Protein AF-A0A6I1W074-F1 (afdb_monomer)

Foldseek 3Di:
DVPPCVVVVVVVVVLVVCVVCLVPPVVCPVVLVVVLVVCLVVVPALVVLVVVLVVVLVVCCVVVDCVRSPPVNSVVSSVSSVVSSVVSNVSNVVVVVD

Radius of gyration: 14.46 Å; Cα contacts (8 Å, |Δi|>4): 32; chains: 1; bounding box: 28×32×38 Å

Solvent-accessible surface area (backbone atoms only — not comparable to full-atom values): 5715 Å² total; per-residue (Å²): 136,85,84,60,74,57,60,65,50,51,49,52,51,50,52,53,50,45,66,75,40,60,94,40,62,84,76,44,55,74,57,53,56,52,48,41,55,50,35,57,77,66,66,66,52,74,80,51,48,64,56,53,53,54,53,48,55,51,50,48,34,70,73,58,32,69,89,66,40,30,74,70,51,49,49,51,52,50,52,52,50,49,56,51,45,55,54,49,46,57,59,38,49,63,59,74,75,106

Sequence (98 aa):
NQASGDQPRALANGVLMYARHIDQLDQLGDLVARIINKHVALQILPEHYPIVGSCLLRAIEEVLGSDIATPQVLAAWGAAYNQLADILIGAEAAIYDE

pLDDT: mean 77.81, std 16.23, range [41.25, 96.44]

Structure (mmCIF, N/CA/C/O backbone):
data_AF-A0A6I1W074-F1
#
_entry.id   AF-A0A6I1W074-F1
#
loop_
_atom_site.group_PDB
_atom_site.id
_atom_site.type_symbol
_atom_site.label_atom_id
_atom_site.label_alt_id
_atom_site.label_comp_id
_atom_site.label_asym_id
_atom_site.label_entity_id
_atom_site.label_seq_id
_atom_site.pdbx_PDB_ins_code
_atom_site.Cartn_x
_atom_site.Cartn_y
_atom_site.Cartn_z
_atom_site.occupancy
_atom_site.B_iso_or_equiv
_atom_site.auth_seq_id
_atom_site.auth_comp_id
_atom_site.auth_asym_id
_atom_site.auth_atom_id
_atom_site.pdbx_PDB_model_num
ATOM 1 N N . ASN A 1 1 ? 7.106 24.689 3.337 1.00 46.28 1 ASN A N 1
ATOM 2 C CA . ASN A 1 1 ? 5.799 24.134 2.908 1.00 46.28 1 ASN A CA 1
ATOM 3 C C . ASN A 1 1 ? 5.587 22.658 3.272 1.00 46.28 1 ASN A C 1
ATOM 5 O O . ASN A 1 1 ? 4.796 22.005 2.616 1.00 46.28 1 ASN A O 1
ATOM 9 N N . GLN A 1 2 ? 6.206 22.147 4.348 1.00 41.25 2 GLN A N 1
ATOM 10 C CA . GLN A 1 2 ? 5.901 20.823 4.932 1.00 41.25 2 GLN A CA 1
ATOM 11 C C . GLN A 1 2 ? 5.093 20.911 6.246 1.00 41.25 2 GLN A C 1
ATOM 13 O O . GLN A 1 2 ? 4.824 19.906 6.886 1.00 41.25 2 GLN A O 1
ATOM 18 N N . ALA A 1 3 ? 4.713 22.127 6.657 1.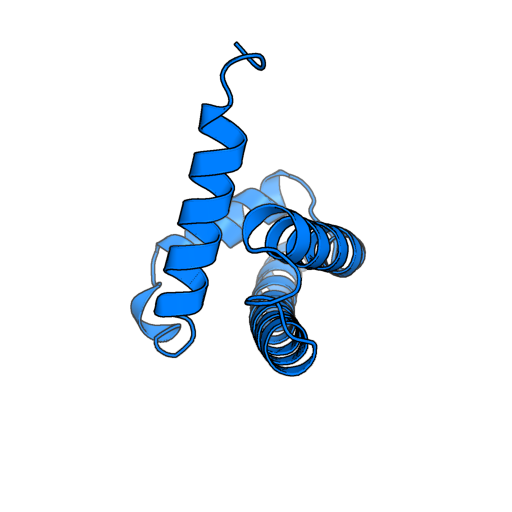00 45.34 3 ALA A N 1
ATOM 19 C CA . ALA A 1 3 ? 4.044 22.410 7.930 1.00 45.34 3 ALA A CA 1
ATOM 20 C C . ALA A 1 3 ? 2.508 22.477 7.833 1.00 45.34 3 ALA A C 1
ATOM 22 O O . ALA A 1 3 ? 1.839 22.612 8.851 1.00 45.34 3 ALA A O 1
ATOM 23 N N . SER A 1 4 ? 1.941 22.401 6.625 1.00 48.94 4 SER A N 1
ATOM 24 C CA . SER A 1 4 ? 0.491 22.323 6.443 1.00 48.94 4 SER A CA 1
ATOM 25 C C . SER A 1 4 ? 0.127 20.849 6.339 1.00 48.94 4 SER A C 1
ATOM 27 O O . SER A 1 4 ? 0.600 20.182 5.422 1.00 48.94 4 SER A O 1
ATOM 29 N N . GLY A 1 5 ? -0.677 20.316 7.258 1.00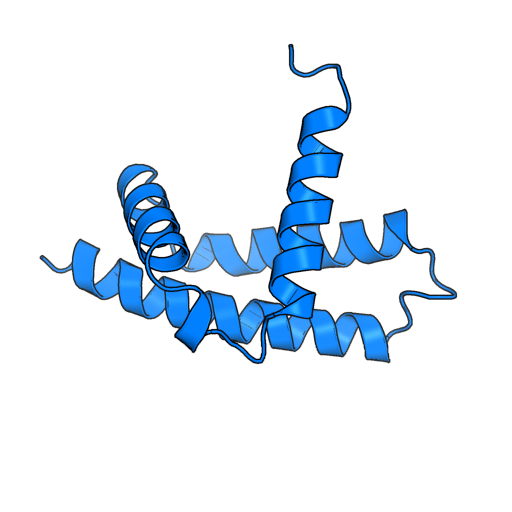 49.19 5 GLY A N 1
ATOM 30 C CA . GLY A 1 5 ? -1.127 18.913 7.298 1.00 49.19 5 GLY A CA 1
ATOM 31 C C . GLY A 1 5 ? -1.952 18.436 6.086 1.00 49.19 5 GLY A C 1
ATOM 32 O O . GLY A 1 5 ? -2.685 17.453 6.181 1.00 49.19 5 GLY A O 1
ATOM 33 N N . ASP A 1 6 ? -1.840 19.115 4.948 1.00 52.97 6 ASP A N 1
ATOM 34 C CA . ASP A 1 6 ? -2.498 18.816 3.682 1.00 52.97 6 ASP A CA 1
ATOM 35 C C . ASP A 1 6 ? -1.918 17.560 3.022 1.00 52.97 6 ASP A C 1
ATOM 37 O O . ASP A 1 6 ? -2.662 16.775 2.440 1.00 52.97 6 ASP A O 1
ATOM 41 N N . GLN A 1 7 ? -0.611 17.310 3.168 1.00 51.09 7 GLN A N 1
ATOM 42 C CA . GLN A 1 7 ? 0.041 16.099 2.653 1.00 51.09 7 GLN A CA 1
ATOM 43 C C . GLN A 1 7 ? -0.445 14.808 3.340 1.00 51.09 7 GLN A C 1
ATOM 45 O O . GLN A 1 7 ? -0.855 13.891 2.624 1.00 51.09 7 GLN A O 1
ATOM 50 N N . PRO A 1 8 ? -0.479 14.710 4.688 1.00 53.16 8 PRO A N 1
ATOM 51 C CA . PRO A 1 8 ? -1.020 13.525 5.354 1.00 53.16 8 PRO A CA 1
ATOM 52 C C . PRO A 1 8 ? -2.509 13.295 5.051 1.00 53.16 8 PRO A C 1
ATOM 54 O O . PRO A 1 8 ? -2.917 12.150 4.868 1.00 53.16 8 PRO A O 1
ATOM 57 N N . ARG A 1 9 ? -3.319 14.357 4.892 1.00 53.19 9 ARG A N 1
ATOM 58 C CA . ARG A 1 9 ? -4.723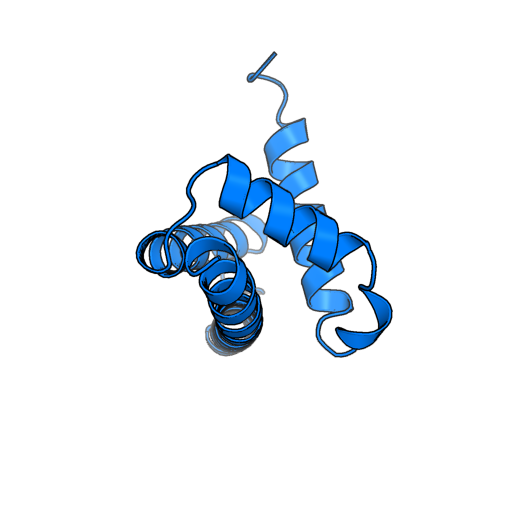 14.221 4.449 1.00 53.19 9 ARG A CA 1
ATOM 59 C C . ARG A 1 9 ? -4.861 13.755 3.006 1.00 53.19 9 ARG A C 1
ATOM 61 O O . ARG A 1 9 ? -5.731 12.936 2.729 1.00 53.19 9 ARG A O 1
ATOM 68 N N . ALA A 1 10 ? -4.037 14.260 2.091 1.00 54.44 10 ALA A N 1
ATOM 69 C CA . ALA A 1 10 ? -4.045 13.826 0.698 1.00 54.44 10 ALA A CA 1
ATOM 70 C C . ALA A 1 10 ? -3.647 12.347 0.572 1.00 54.44 10 ALA A C 1
ATOM 72 O O . ALA A 1 10 ? -4.282 11.611 -0.180 1.00 54.44 10 ALA A O 1
ATOM 73 N N . LEU A 1 11 ? -2.663 11.898 1.359 1.00 53.06 11 LEU A N 1
ATOM 74 C CA . LEU A 1 11 ? -2.259 10.494 1.416 1.00 53.06 11 LEU A CA 1
ATOM 75 C C . LEU A 1 11 ? -3.375 9.613 2.000 1.00 53.06 11 LEU A C 1
ATOM 77 O O . LEU A 1 11 ? -3.743 8.614 1.389 1.00 53.06 11 LEU A O 1
ATOM 81 N N . ALA A 1 12 ? -3.970 10.016 3.128 1.00 53.47 12 ALA A N 1
ATOM 82 C CA . ALA A 1 12 ? -5.078 9.290 3.749 1.00 53.47 12 ALA A CA 1
ATOM 83 C C . ALA A 1 12 ? -6.302 9.198 2.822 1.00 53.47 12 ALA A C 1
ATOM 85 O O . ALA A 1 12 ? -6.888 8.128 2.687 1.00 53.47 12 ALA A O 1
ATOM 86 N N . ASN A 1 13 ? -6.656 10.282 2.122 1.00 54.19 13 ASN A N 1
ATOM 87 C CA . ASN A 1 13 ? -7.721 10.268 1.115 1.00 54.19 13 ASN A CA 1
ATOM 88 C C . ASN A 1 13 ? -7.367 9.401 -0.098 1.00 54.19 13 ASN A C 1
ATOM 90 O O . ASN A 1 13 ? -8.243 8.710 -0.610 1.00 54.19 13 ASN A O 1
ATOM 94 N N . GLY A 1 14 ? -6.106 9.404 -0.540 1.00 58.47 14 GLY A N 1
ATOM 95 C CA . GLY A 1 14 ? -5.626 8.534 -1.614 1.00 58.47 14 GLY A CA 1
ATOM 96 C C . GLY A 1 14 ? -5.769 7.056 -1.256 1.00 58.47 14 GLY A C 1
ATOM 97 O O . GLY A 1 14 ? -6.314 6.285 -2.041 1.00 58.47 14 GLY A O 1
ATOM 98 N N . VAL A 1 15 ? -5.388 6.678 -0.035 1.00 56.81 15 VAL A N 1
ATOM 99 C CA . VAL A 1 15 ? -5.538 5.306 0.471 1.00 56.81 15 VAL A CA 1
ATOM 100 C C . VAL A 1 15 ? -7.008 4.938 0.703 1.00 56.81 15 VAL A C 1
ATOM 102 O O . VAL A 1 15 ? -7.426 3.833 0.369 1.00 56.81 15 VAL A O 1
ATOM 105 N N . LEU A 1 16 ? -7.826 5.869 1.202 1.00 57.59 16 LEU A N 1
ATOM 106 C CA . LEU A 1 16 ? -9.263 5.664 1.405 1.00 57.59 16 LEU A CA 1
ATOM 107 C C . LEU A 1 16 ? -10.036 5.536 0.084 1.00 57.59 16 LEU A C 1
ATOM 109 O O . LEU A 1 16 ? -11.047 4.837 0.030 1.00 57.59 16 LEU A O 1
ATOM 113 N N . MET A 1 17 ? -9.602 6.225 -0.974 1.00 57.81 17 MET A N 1
ATOM 114 C CA . MET A 1 17 ? -10.155 6.056 -2.320 1.00 57.81 17 MET A CA 1
ATOM 115 C C . MET A 1 17 ? -9.683 4.761 -2.961 1.00 57.81 17 MET A C 1
ATOM 117 O O . MET A 1 17 ? -10.505 4.045 -3.523 1.00 57.81 17 MET A O 1
ATOM 121 N N . TYR A 1 18 ? -8.406 4.418 -2.793 1.00 58.47 18 TYR A N 1
ATOM 122 C CA . TYR A 1 18 ? -7.868 3.144 -3.244 1.00 58.47 18 TYR A CA 1
ATOM 123 C C . TYR A 1 18 ? -8.613 1.959 -2.611 1.00 58.47 18 TYR A C 1
ATOM 125 O O . TYR A 1 18 ? -9.122 1.105 -3.323 1.00 58.47 18 TYR A O 1
ATOM 133 N N . ALA A 1 19 ? -8.798 1.943 -1.291 1.00 59.12 19 ALA A N 1
ATOM 134 C CA . ALA A 1 19 ? -9.512 0.856 -0.621 1.00 59.12 19 ALA A CA 1
ATOM 135 C C . ALA A 1 19 ? -11.013 0.818 -0.895 1.00 59.12 19 ALA A C 1
ATOM 137 O O . ALA A 1 19 ? -11.612 -0.250 -0.855 1.00 59.12 19 ALA A O 1
ATOM 138 N N . ARG A 1 20 ? -11.636 1.960 -1.209 1.00 56.62 20 ARG A N 1
ATOM 139 C CA . ARG A 1 20 ? -13.026 1.973 -1.683 1.00 56.62 20 ARG A CA 1
ATOM 140 C C . ARG A 1 20 ? -13.176 1.399 -3.089 1.00 56.62 20 ARG A C 1
ATOM 142 O O . ARG A 1 20 ? -14.306 1.144 -3.496 1.00 56.62 20 ARG A O 1
ATOM 149 N N . HIS A 1 21 ? -12.089 1.271 -3.846 1.00 62.00 21 HIS A N 1
ATOM 150 C CA . HIS A 1 21 ? -12.085 0.809 -5.237 1.00 62.00 21 HIS A CA 1
ATOM 151 C C . HIS A 1 21 ? -11.145 -0.390 -5.435 1.00 62.00 21 HIS A C 1
ATOM 153 O O . HIS A 1 21 ? -10.808 -0.723 -6.568 1.00 62.00 21 HIS A O 1
ATOM 159 N N . ILE A 1 22 ? -10.734 -1.055 -4.350 1.00 55.34 22 ILE A N 1
ATOM 160 C CA . ILE A 1 22 ? -9.799 -2.183 -4.408 1.00 55.34 22 ILE A CA 1
ATOM 161 C C . ILE A 1 22 ? -10.390 -3.395 -5.135 1.00 55.34 22 ILE A C 1
ATOM 163 O O . ILE A 1 22 ? -9.661 -4.190 -5.712 1.00 55.34 22 ILE A O 1
ATOM 167 N N . ASP A 1 23 ? -11.716 -3.474 -5.207 1.00 49.97 23 ASP A N 1
ATOM 168 C CA . ASP A 1 23 ? -12.437 -4.494 -5.968 1.00 49.97 23 ASP A CA 1
ATOM 169 C C . ASP A 1 23 ? -12.554 -4.137 -7.468 1.00 49.97 23 ASP A C 1
ATOM 171 O O . ASP A 1 23 ? -13.186 -4.858 -8.235 1.00 49.97 23 ASP A O 1
ATOM 175 N N . GLN A 1 24 ? -11.991 -2.995 -7.890 1.00 57.34 24 GLN A N 1
ATOM 176 C CA . GLN A 1 24 ? -12.056 -2.442 -9.249 1.00 57.34 24 GLN A CA 1
ATOM 177 C C . GLN A 1 24 ? -10.658 -2.082 -9.773 1.00 57.34 24 GLN A C 1
ATOM 179 O O . GLN A 1 24 ? -10.467 -1.043 -10.410 1.00 57.34 24 GLN A O 1
ATOM 184 N N . LEU A 1 25 ? -9.666 -2.936 -9.507 1.00 54.84 25 LEU A N 1
ATOM 185 C CA . LEU A 1 25 ? -8.286 -2.760 -9.983 1.00 54.84 25 LEU A CA 1
ATOM 186 C C . LEU A 1 25 ? -8.222 -2.533 -11.501 1.00 54.84 25 LEU A C 1
ATOM 188 O O . LEU A 1 25 ? -7.461 -1.692 -11.976 1.00 54.84 25 LEU A O 1
ATOM 192 N N . ASP A 1 26 ? -9.097 -3.203 -12.246 1.00 56.41 26 ASP A N 1
ATOM 193 C CA . ASP A 1 26 ? -9.261 -3.107 -13.698 1.00 56.41 26 ASP A CA 1
ATOM 194 C C . ASP A 1 26 ? -9.647 -1.689 -14.166 1.00 56.41 26 ASP A C 1
ATOM 196 O O . ASP A 1 26 ? -9.355 -1.303 -15.297 1.00 56.41 26 ASP A O 1
ATOM 200 N N . GLN A 1 27 ? -10.274 -0.887 -13.298 1.00 58.09 27 GLN A N 1
ATOM 201 C CA . GLN A 1 27 ? -10.651 0.502 -13.587 1.00 58.09 27 GLN A CA 1
ATOM 202 C C . GLN A 1 27 ? -9.548 1.510 -13.246 1.00 58.09 27 GLN A C 1
ATOM 204 O O . GLN A 1 27 ? -9.645 2.676 -13.631 1.00 58.09 27 GLN A O 1
ATOM 209 N N . LEU A 1 28 ? -8.488 1.095 -12.544 1.00 57.62 28 LEU A N 1
ATOM 210 C CA . LEU A 1 28 ? -7.409 2.004 -12.157 1.00 57.62 28 LEU A CA 1
ATOM 211 C C . LEU A 1 28 ? -6.445 2.324 -13.311 1.00 57.62 28 LEU A C 1
ATOM 213 O O . LEU A 1 28 ? -5.698 3.295 -13.190 1.00 57.62 28 LEU A O 1
ATOM 217 N N . GLY A 1 29 ? -6.494 1.578 -14.424 1.00 64.62 29 GLY A N 1
ATOM 218 C CA . GLY A 1 29 ? -5.875 1.903 -15.720 1.00 64.62 29 GLY A CA 1
ATOM 219 C C . GLY A 1 29 ? -4.566 2.706 -15.643 1.00 64.62 29 GLY A C 1
ATOM 220 O O . GLY A 1 29 ? -3.573 2.270 -15.056 1.00 64.62 29 GLY A O 1
ATOM 221 N N . ASP A 1 30 ? -4.585 3.924 -16.196 1.00 72.12 30 ASP A N 1
ATOM 222 C CA . ASP A 1 30 ? -3.438 4.844 -16.278 1.00 72.12 30 ASP A CA 1
ATOM 223 C C . ASP A 1 30 ? -2.868 5.286 -14.920 1.00 72.12 30 ASP A C 1
ATOM 225 O O . ASP A 1 30 ? -1.753 5.811 -14.847 1.00 72.12 30 ASP A O 1
ATOM 229 N N . LEU A 1 31 ? -3.626 5.175 -13.824 1.00 70.25 31 LEU A N 1
ATOM 230 C CA . LEU A 1 31 ? -3.117 5.526 -12.498 1.00 70.25 31 LEU A CA 1
ATOM 231 C C . LEU A 1 31 ? -2.069 4.511 -12.037 1.00 70.25 31 LEU A C 1
A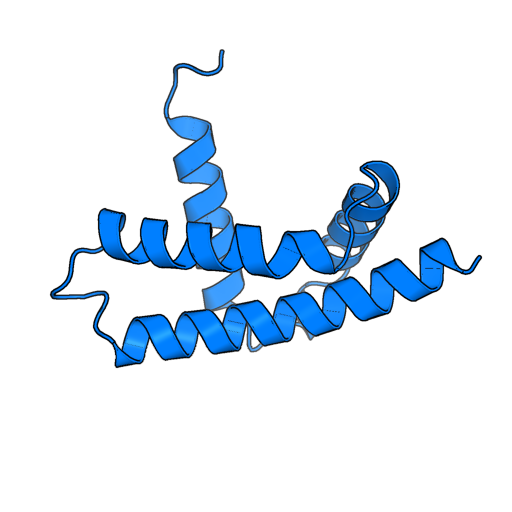TOM 233 O O . LEU A 1 31 ? -1.012 4.921 -11.564 1.00 70.25 31 LEU A O 1
ATOM 237 N N . VAL A 1 32 ? -2.329 3.216 -12.231 1.00 76.12 32 VAL A N 1
ATOM 238 C CA . VAL A 1 32 ? -1.395 2.14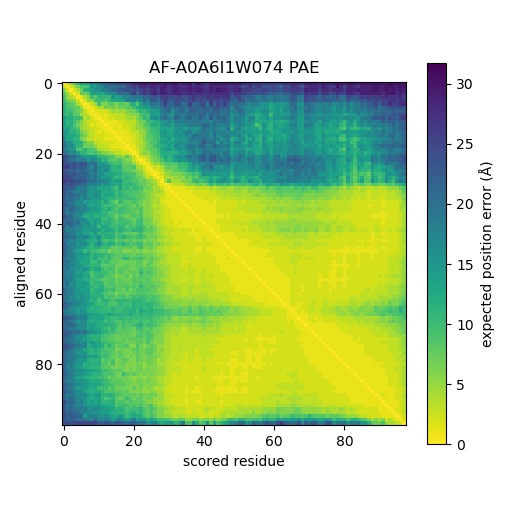3 -11.857 1.00 76.12 32 VAL A CA 1
ATOM 239 C C . VAL A 1 32 ? -0.110 2.261 -12.669 1.00 76.12 32 VAL A C 1
ATOM 241 O O . VAL A 1 32 ? 0.974 2.282 -12.093 1.00 76.12 32 VAL A O 1
ATOM 244 N N . ALA A 1 33 ? -0.221 2.479 -13.982 1.00 80.31 33 ALA A N 1
ATOM 245 C CA . ALA A 1 33 ? 0.942 2.702 -14.839 1.00 80.31 33 ALA A CA 1
ATOM 246 C C . ALA A 1 33 ? 1.782 3.911 -14.383 1.00 80.31 33 ALA A C 1
ATOM 248 O O . ALA A 1 33 ? 3.012 3.845 -14.354 1.00 80.31 33 ALA A O 1
ATOM 249 N N . ARG A 1 34 ? 1.139 5.017 -13.979 1.00 84.69 34 ARG A N 1
ATOM 250 C CA . ARG A 1 34 ? 1.840 6.196 -13.438 1.00 84.69 34 ARG A CA 1
ATOM 251 C C . ARG A 1 34 ? 2.533 5.916 -12.105 1.00 84.69 34 ARG A C 1
ATOM 253 O O . ARG A 1 34 ? 3.634 6.422 -11.901 1.00 84.69 34 ARG A O 1
ATOM 260 N N . ILE A 1 35 ? 1.909 5.139 -11.219 1.00 84.31 35 ILE A N 1
ATOM 261 C CA . ILE A 1 35 ? 2.498 4.734 -9.934 1.00 84.31 35 ILE A CA 1
ATOM 262 C C . ILE A 1 35 ? 3.746 3.888 -10.180 1.00 84.31 35 ILE A C 1
ATOM 264 O O . ILE A 1 35 ? 4.813 4.261 -9.703 1.00 84.31 35 ILE A O 1
ATOM 268 N N . ILE A 1 36 ? 3.634 2.843 -11.004 1.00 87.38 36 ILE A N 1
ATOM 269 C CA . ILE A 1 36 ? 4.742 1.944 -11.355 1.00 87.38 36 ILE A CA 1
ATOM 270 C C . ILE A 1 36 ? 5.927 2.738 -11.921 1.00 87.38 36 ILE A C 1
ATOM 272 O O . ILE A 1 36 ? 7.033 2.670 -11.392 1.00 87.38 36 ILE A O 1
ATOM 276 N N . ASN A 1 37 ? 5.697 3.577 -12.940 1.00 87.69 37 ASN A N 1
ATOM 277 C CA . ASN A 1 37 ? 6.757 4.404 -13.531 1.00 87.69 37 ASN A CA 1
ATOM 278 C C . ASN A 1 37 ? 7.414 5.327 -12.495 1.00 87.69 37 ASN A C 1
ATOM 280 O O . ASN A 1 37 ? 8.625 5.550 -12.520 1.00 87.69 37 ASN A O 1
ATOM 284 N N . LYS A 1 38 ? 6.622 5.880 -11.569 1.00 89.88 38 LYS A N 1
ATOM 285 C CA . LYS A 1 38 ? 7.146 6.740 -10.508 1.00 89.88 38 LYS A CA 1
ATOM 286 C C . LYS A 1 38 ? 7.961 5.952 -9.484 1.00 89.88 38 LYS A C 1
ATOM 288 O O . LYS A 1 38 ? 8.983 6.467 -9.039 1.00 89.88 38 LYS A O 1
ATOM 293 N N . HIS A 1 39 ? 7.526 4.752 -9.114 1.00 94.69 39 HIS A N 1
ATOM 294 C CA . HIS A 1 39 ? 8.232 3.863 -8.195 1.00 94.69 39 HIS A CA 1
ATOM 295 C C . HIS A 1 39 ? 9.568 3.404 -8.774 1.00 94.69 39 HIS A C 1
ATOM 297 O O . HIS A 1 39 ? 10.588 3.558 -8.106 1.00 94.69 39 HIS A O 1
ATOM 303 N N . VAL A 1 40 ? 9.580 2.975 -10.039 1.00 91.44 40 VAL A N 1
ATOM 304 C CA . VAL A 1 40 ? 10.805 2.640 -10.781 1.00 91.44 40 VAL A CA 1
ATOM 305 C C . VAL A 1 40 ? 11.762 3.833 -10.817 1.00 91.44 40 VAL A C 1
ATOM 307 O O . VAL A 1 40 ? 12.927 3.715 -10.440 1.00 91.44 40 VAL A O 1
ATOM 310 N N . ALA A 1 41 ? 11.268 5.024 -11.175 1.0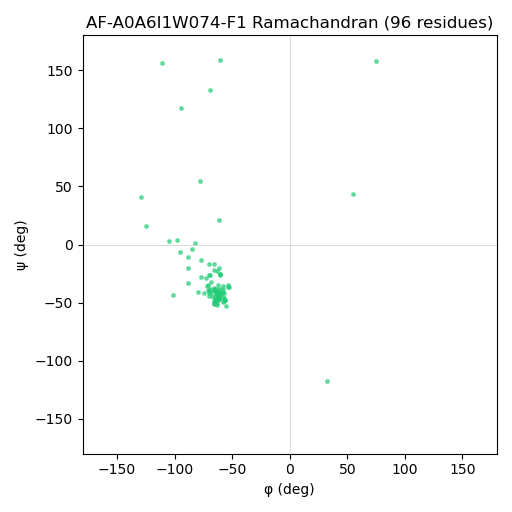0 92.38 41 ALA A N 1
ATOM 311 C CA . ALA A 1 41 ? 12.083 6.241 -11.213 1.00 92.38 41 ALA A CA 1
ATOM 312 C C . ALA A 1 41 ? 12.633 6.670 -9.838 1.00 92.38 41 ALA A C 1
ATOM 314 O O . ALA A 1 41 ? 13.613 7.411 -9.771 1.00 92.38 41 ALA A O 1
ATOM 315 N N . LEU A 1 42 ? 11.990 6.247 -8.746 1.00 94.50 42 LEU A N 1
ATOM 316 C CA . LEU A 1 42 ? 12.428 6.486 -7.369 1.00 94.50 42 LEU A CA 1
ATOM 317 C C . LEU A 1 42 ? 13.193 5.297 -6.767 1.00 94.50 42 LEU A C 1
ATOM 319 O O . LEU A 1 42 ? 13.557 5.369 -5.595 1.00 94.50 42 LEU A O 1
ATOM 323 N N . GLN A 1 43 ? 13.443 4.238 -7.543 1.00 93.38 43 GLN A N 1
ATOM 324 C CA . GLN A 1 43 ? 14.128 3.019 -7.106 1.00 93.38 43 GLN A CA 1
ATOM 325 C C . GLN A 1 43 ? 13.464 2.368 -5.883 1.00 93.38 43 GLN A C 1
ATOM 327 O O . GLN A 1 43 ? 14.123 1.964 -4.924 1.00 93.38 43 GLN A O 1
ATOM 332 N N . ILE A 1 44 ? 12.131 2.299 -5.889 1.00 92.81 44 ILE A N 1
ATOM 333 C CA . ILE A 1 44 ? 11.387 1.580 -4.854 1.00 92.81 44 ILE A CA 1
ATOM 334 C C . ILE A 1 44 ? 11.635 0.076 -5.007 1.00 92.81 44 ILE A C 1
ATOM 336 O O . ILE A 1 44 ? 11.551 -0.464 -6.109 1.00 92.81 44 ILE A O 1
ATOM 340 N N . LEU A 1 45 ? 11.941 -0.583 -3.888 1.00 94.31 45 LEU A N 1
ATOM 341 C CA . LEU A 1 45 ? 12.249 -2.004 -3.806 1.00 94.31 45 LEU A CA 1
ATOM 342 C C . LEU A 1 45 ? 11.134 -2.767 -3.076 1.00 94.31 45 LEU A C 1
ATOM 344 O O . LEU A 1 45 ? 10.453 -2.179 -2.226 1.00 94.31 45 LEU A O 1
ATOM 348 N N . PRO A 1 46 ? 10.994 -4.086 -3.314 1.00 95.31 46 PRO A N 1
ATOM 349 C CA . PRO A 1 46 ? 10.005 -4.924 -2.629 1.00 95.31 46 PRO A CA 1
ATOM 350 C C . PRO A 1 46 ? 10.077 -4.832 -1.097 1.00 95.31 46 PRO A C 1
ATOM 352 O O . PRO A 1 46 ? 9.056 -4.790 -0.417 1.00 95.31 46 PRO A O 1
ATOM 355 N N . GLU A 1 47 ? 11.282 -4.713 -0.539 1.00 96.44 47 GLU A N 1
ATOM 356 C CA . GLU A 1 47 ? 11.529 -4.575 0.903 1.00 96.44 47 GLU A CA 1
ATOM 357 C C . GLU A 1 47 ? 10.995 -3.274 1.527 1.00 96.44 47 GLU A C 1
ATOM 359 O O . GLU A 1 47 ? 10.817 -3.202 2.745 1.00 96.44 47 GLU A O 1
ATOM 364 N N . HIS A 1 48 ? 10.672 -2.258 0.721 1.00 95.62 48 HIS A N 1
ATOM 365 C CA . HIS A 1 48 ? 10.053 -1.027 1.216 1.00 95.62 48 HIS A CA 1
ATOM 366 C C . HIS A 1 48 ? 8.555 -1.197 1.508 1.00 95.62 48 HIS A C 1
ATOM 368 O O . HIS A 1 48 ? 8.021 -0.513 2.387 1.00 95.62 48 HIS A O 1
ATOM 374 N N . TYR A 1 49 ? 7.867 -2.109 0.815 1.00 95.69 49 TYR A N 1
ATOM 375 C CA . TYR A 1 49 ? 6.418 -2.285 0.943 1.00 95.69 49 TYR A CA 1
ATOM 376 C C . TYR A 1 49 ? 5.986 -2.695 2.363 1.00 95.69 49 TYR A C 1
ATOM 378 O O . TYR A 1 49 ? 5.107 -2.036 2.921 1.00 95.69 49 TYR A O 1
ATOM 386 N N . PRO A 1 50 ? 6.620 -3.675 3.041 1.00 95.38 50 PRO A N 1
ATOM 387 C CA . PRO A 1 50 ? 6.257 -4.010 4.421 1.00 95.38 50 PRO A CA 1
ATOM 388 C C . PRO A 1 50 ? 6.372 -2.825 5.392 1.00 95.38 50 PRO A C 1
ATOM 390 O O . PRO A 1 50 ? 5.548 -2.671 6.297 1.00 95.38 50 PRO A O 1
ATOM 393 N N . ILE A 1 51 ? 7.364 -1.951 5.186 1.00 95.38 51 ILE A N 1
ATOM 394 C CA . ILE A 1 51 ? 7.579 -0.761 6.019 1.00 95.38 51 ILE A CA 1
ATOM 395 C C . ILE A 1 51 ? 6.401 0.200 5.842 1.00 95.38 51 ILE A C 1
ATOM 397 O O . ILE A 1 51 ? 5.779 0.606 6.827 1.00 95.38 51 ILE A O 1
ATOM 401 N N . VAL A 1 52 ? 6.054 0.514 4.592 1.00 92.06 52 VAL A N 1
ATOM 402 C CA . VAL A 1 52 ? 4.936 1.406 4.258 1.00 92.06 52 VAL A CA 1
ATOM 403 C C . VAL A 1 52 ? 3.605 0.829 4.741 1.00 92.06 52 VAL A C 1
ATOM 405 O O . VAL A 1 52 ? 2.831 1.556 5.361 1.00 92.06 52 VAL A O 1
ATOM 408 N N . GLY A 1 53 ? 3.364 -0.469 4.539 1.00 91.06 53 GLY A N 1
ATOM 409 C CA . GLY A 1 53 ? 2.163 -1.157 5.016 1.00 91.06 53 GLY A CA 1
ATOM 410 C C . GLY A 1 53 ? 1.996 -1.059 6.532 1.00 91.06 53 GLY A C 1
ATOM 411 O O . GLY A 1 53 ? 0.921 -0.708 7.019 1.00 91.06 53 GLY A O 1
ATOM 412 N N . SER A 1 54 ? 3.074 -1.273 7.294 1.00 93.56 54 SER A N 1
ATOM 413 C CA . SER A 1 54 ? 3.036 -1.159 8.758 1.00 93.56 54 SER A CA 1
ATOM 414 C C . SER A 1 54 ? 2.725 0.267 9.229 1.00 93.56 54 SER A C 1
ATOM 416 O O . SER A 1 54 ? 1.908 0.465 10.131 1.00 93.56 54 SER A O 1
ATOM 418 N N . CYS A 1 55 ? 3.327 1.273 8.588 1.00 93.00 55 CYS A N 1
ATOM 419 C CA . CYS A 1 55 ? 3.073 2.679 8.881 1.00 93.00 55 CYS A CA 1
ATOM 420 C C . CYS A 1 55 ? 1.634 3.067 8.535 1.00 93.00 55 CYS A C 1
ATOM 422 O O . CYS A 1 55 ? 0.997 3.790 9.298 1.00 93.00 55 CYS A O 1
ATOM 424 N N . LEU A 1 56 ? 1.108 2.558 7.420 1.00 87.31 56 LEU A N 1
ATOM 425 C CA . LEU A 1 56 ? -0.260 2.809 6.996 1.00 87.31 56 LEU A CA 1
ATOM 426 C C . LEU A 1 56 ? -1.275 2.255 8.001 1.00 87.31 56 LEU A C 1
ATOM 428 O O . LEU A 1 56 ? -2.163 2.990 8.424 1.00 87.31 56 LEU A O 1
ATOM 432 N N . LEU A 1 57 ? -1.141 0.988 8.402 1.00 89.50 57 LEU A N 1
ATOM 433 C CA . LEU A 1 57 ? -2.077 0.368 9.347 1.00 89.50 57 LEU A CA 1
ATOM 434 C C . LEU A 1 57 ? -2.072 1.084 10.701 1.00 89.50 57 LEU A C 1
ATOM 436 O O . LEU A 1 57 ? -3.136 1.349 11.256 1.00 89.50 57 LEU A O 1
ATOM 440 N N . ARG A 1 58 ? -0.889 1.482 11.186 1.00 91.12 58 ARG A N 1
ATOM 441 C CA . ARG A 1 58 ? -0.761 2.296 12.403 1.00 91.12 58 ARG A CA 1
ATOM 442 C C . ARG A 1 58 ? -1.435 3.660 12.260 1.00 91.12 58 ARG A C 1
ATOM 444 O O . ARG A 1 58 ? -2.121 4.093 13.176 1.00 91.12 58 ARG A O 1
ATOM 451 N N . ALA A 1 59 ? -1.269 4.325 11.117 1.00 86.00 59 ALA A N 1
ATOM 452 C CA . ALA A 1 59 ? -1.910 5.612 10.864 1.00 86.00 59 ALA A CA 1
ATOM 453 C C . ALA A 1 59 ? -3.442 5.488 10.781 1.00 86.00 59 ALA A C 1
ATOM 455 O O . ALA A 1 59 ? -4.157 6.363 11.262 1.00 86.00 59 ALA A O 1
ATOM 456 N N . ILE A 1 60 ? -3.956 4.398 10.199 1.00 82.19 60 ILE A N 1
ATOM 457 C CA . ILE A 1 60 ? -5.394 4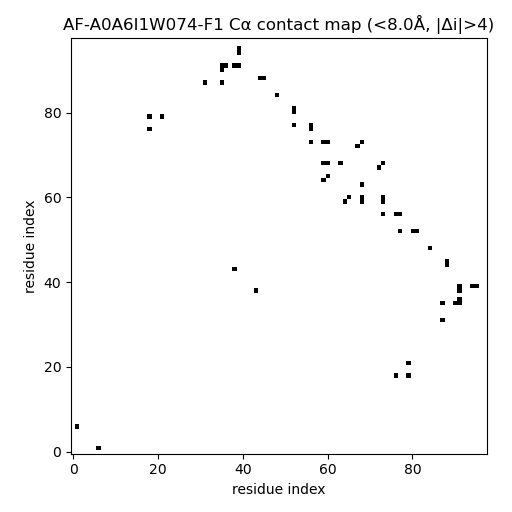.097 10.173 1.00 82.19 60 ILE A CA 1
ATOM 458 C C . ILE A 1 60 ? -5.929 3.935 11.600 1.00 82.19 60 ILE A C 1
ATOM 460 O O . ILE A 1 60 ? -6.955 4.530 11.928 1.00 82.19 60 ILE A O 1
ATOM 464 N N . GLU A 1 61 ? -5.232 3.175 12.448 1.00 87.56 61 GLU A N 1
ATOM 465 C CA . GLU A 1 61 ? -5.602 2.995 13.855 1.00 87.56 61 GLU A CA 1
ATOM 466 C C . GLU A 1 61 ? -5.594 4.322 14.629 1.00 87.56 61 GLU A C 1
ATOM 468 O O . GLU A 1 61 ? -6.560 4.634 15.323 1.00 87.56 61 GLU A O 1
ATOM 473 N N . GLU A 1 62 ? -4.553 5.139 14.456 1.00 84.25 62 GLU A N 1
ATOM 474 C CA . GLU A 1 62 ? -4.420 6.438 15.125 1.00 84.25 62 GLU A CA 1
ATOM 475 C C . GLU A 1 62 ? -5.524 7.428 14.718 1.00 84.25 62 GLU A C 1
ATOM 477 O O . GLU A 1 62 ? -6.053 8.153 15.560 1.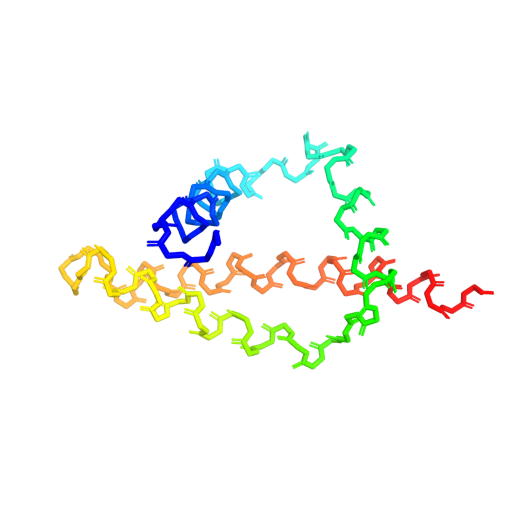00 84.25 62 GLU A O 1
ATOM 482 N N . VAL A 1 63 ? -5.901 7.452 13.435 1.00 82.12 63 VAL A N 1
ATOM 483 C CA . VAL A 1 63 ? -6.899 8.396 12.908 1.00 82.12 63 VAL A CA 1
ATOM 484 C C . VAL A 1 63 ? -8.332 7.961 13.210 1.00 82.12 63 VAL A C 1
ATOM 486 O O . VAL A 1 63 ? -9.173 8.808 13.511 1.00 82.12 63 VAL A O 1
ATOM 489 N N . LEU A 1 64 ? -8.637 6.667 13.088 1.00 80.38 64 LEU A N 1
ATOM 490 C CA . LEU A 1 64 ? -10.000 6.155 13.269 1.00 80.38 64 LEU A CA 1
ATOM 491 C C . LEU A 1 64 ? -10.318 5.803 14.728 1.00 80.38 64 LEU A C 1
ATOM 493 O O . LEU A 1 64 ? -11.494 5.737 15.087 1.00 80.38 64 LEU A O 1
ATOM 497 N N . GLY A 1 65 ? -9.295 5.595 15.559 1.00 82.62 65 GLY A N 1
ATOM 498 C CA . GLY A 1 65 ? -9.434 5.131 16.935 1.00 82.62 65 GLY A CA 1
ATOM 499 C C . GLY A 1 65 ? -9.768 3.638 17.032 1.00 82.62 65 GLY A C 1
ATOM 500 O O . GLY A 1 65 ? -10.317 3.032 16.107 1.00 82.62 65 GLY A O 1
ATOM 501 N N . SER A 1 66 ? -9.463 3.038 18.185 1.00 86.81 66 SER A N 1
ATOM 502 C CA . SER A 1 66 ? -9.575 1.589 18.437 1.00 86.81 66 SER A CA 1
ATOM 503 C C . SER A 1 66 ? -10.989 1.019 18.287 1.00 86.81 66 SER A C 1
ATOM 505 O O . SER A 1 66 ? -11.149 -0.163 17.990 1.00 86.81 66 SER A O 1
ATOM 507 N N . ASP A 1 67 ? -12.016 1.849 18.474 1.00 84.12 67 ASP A N 1
ATOM 508 C CA . ASP A 1 67 ? -13.418 1.425 18.385 1.00 84.12 67 ASP A CA 1
ATOM 509 C C . ASP A 1 67 ? -13.852 1.153 16.935 1.00 84.12 67 ASP A C 1
ATOM 511 O O . ASP A 1 67 ? -14.722 0.318 16.688 1.00 84.12 67 ASP A O 1
ATOM 515 N N . ILE A 1 68 ? -13.232 1.840 15.968 1.00 81.75 68 ILE A N 1
ATOM 516 C CA . ILE A 1 68 ? -13.514 1.697 14.532 1.00 81.75 68 ILE A CA 1
ATOM 517 C C . ILE A 1 68 ? -12.443 0.841 13.854 1.00 81.75 68 ILE A C 1
ATOM 519 O O . ILE A 1 68 ? -12.766 -0.058 13.074 1.00 81.75 68 ILE A O 1
ATOM 523 N N . ALA A 1 69 ? -11.168 1.068 14.177 1.00 84.88 69 ALA A N 1
ATOM 524 C CA . ALA A 1 69 ? -10.035 0.275 13.712 1.00 84.88 69 ALA A CA 1
ATOM 525 C C . ALA A 1 69 ? -9.910 -1.043 14.495 1.00 84.88 69 ALA A C 1
ATOM 527 O O . ALA A 1 69 ? -8.872 -1.361 15.070 1.00 84.88 69 ALA A O 1
ATOM 528 N N . THR A 1 70 ? -10.990 -1.823 14.522 1.00 92.56 70 THR A N 1
ATOM 529 C CA . THR A 1 70 ? -10.995 -3.134 15.178 1.00 92.56 70 THR A CA 1
ATOM 530 C C . THR A 1 70 ? -9.954 -4.069 14.542 1.00 92.56 70 THR A C 1
ATOM 532 O O . THR A 1 70 ? -9.607 -3.896 13.367 1.00 92.56 70 THR A O 1
ATOM 535 N N . PRO A 1 71 ? -9.499 -5.125 15.246 1.00 93.62 71 PRO A N 1
ATOM 536 C CA . PRO A 1 71 ? -8.536 -6.079 14.689 1.00 93.62 71 PRO A CA 1
ATOM 537 C C . PRO A 1 71 ? -8.972 -6.674 13.344 1.00 93.62 71 PRO A C 1
ATOM 539 O O . PRO A 1 71 ? -8.150 -6.908 12.464 1.00 93.62 71 PRO A O 1
ATOM 542 N N . GLN A 1 72 ? -10.278 -6.881 13.164 1.00 89.62 72 GLN A N 1
ATOM 543 C CA . GLN A 1 72 ? -10.849 -7.423 11.934 1.00 89.62 72 GLN A CA 1
ATOM 544 C C . GLN A 1 72 ? -10.787 -6.416 10.778 1.00 89.62 72 GLN A C 1
ATOM 546 O O . GLN A 1 72 ? -10.470 -6.791 9.651 1.00 89.62 72 GLN A O 1
ATOM 551 N N . VAL A 1 73 ? -11.028 -5.134 11.068 1.00 84.25 73 VAL A N 1
ATOM 552 C CA . VAL A 1 73 ? -10.894 -4.041 10.097 1.00 84.25 73 VAL A CA 1
ATOM 553 C C . VAL A 1 73 ? -9.432 -3.888 9.686 1.00 84.25 73 VAL A C 1
ATOM 555 O O . VAL A 1 73 ? -9.135 -3.920 8.495 1.00 84.25 73 VAL A O 1
ATOM 558 N N . LEU A 1 74 ? -8.504 -3.800 10.642 1.00 87.31 74 LEU A N 1
ATOM 559 C CA . LEU A 1 74 ? -7.071 -3.680 10.350 1.00 87.31 74 LEU A CA 1
ATOM 560 C C . LEU A 1 74 ? -6.532 -4.883 9.562 1.00 87.31 74 LEU A C 1
ATOM 562 O O . LEU A 1 74 ? -5.739 -4.699 8.641 1.00 87.31 74 LEU A O 1
ATOM 566 N N . ALA A 1 75 ? -6.998 -6.100 9.861 1.00 89.38 75 ALA A N 1
ATOM 567 C CA . ALA A 1 75 ? -6.641 -7.291 9.093 1.00 89.38 75 ALA A CA 1
ATOM 568 C C . ALA A 1 75 ? -7.130 -7.217 7.635 1.00 89.38 75 ALA A C 1
ATOM 570 O O . ALA A 1 75 ? -6.371 -7.548 6.724 1.00 89.38 75 ALA A O 1
ATOM 571 N N . ALA A 1 76 ? -8.359 -6.744 7.400 1.00 85.94 76 ALA A N 1
ATOM 572 C CA . ALA A 1 76 ? -8.890 -6.558 6.049 1.00 85.94 76 ALA A CA 1
ATOM 573 C C . ALA A 1 76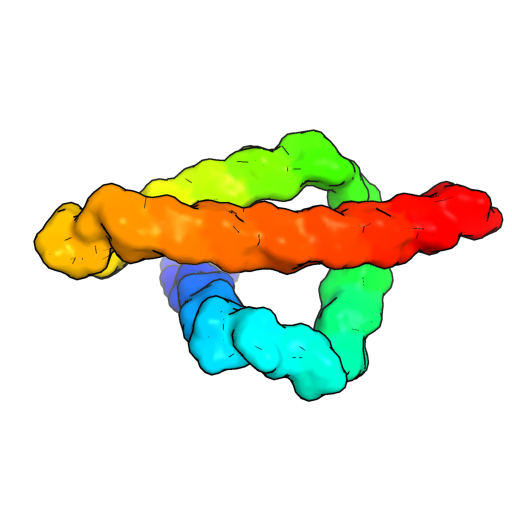 ? -8.083 -5.512 5.262 1.00 85.94 76 ALA A C 1
ATOM 575 O O . ALA A 1 76 ? -7.714 -5.752 4.115 1.00 85.94 76 ALA A O 1
ATOM 576 N N . TRP A 1 77 ? -7.731 -4.394 5.903 1.00 85.25 77 TRP A N 1
ATOM 577 C CA . TRP A 1 77 ? -6.852 -3.377 5.319 1.00 85.25 77 TRP A CA 1
ATOM 578 C C . TRP A 1 77 ? -5.444 -3.902 5.025 1.00 85.25 77 TRP A C 1
ATOM 580 O O . TRP A 1 77 ? -4.870 -3.565 3.991 1.00 85.25 77 TRP A O 1
ATOM 590 N N . GLY A 1 78 ? -4.892 -4.746 5.899 1.00 89.56 78 GLY A N 1
ATOM 591 C CA . GLY A 1 78 ? -3.596 -5.386 5.681 1.00 89.56 78 GLY A CA 1
ATOM 592 C C . GLY A 1 78 ? -3.612 -6.333 4.481 1.00 89.56 78 GLY A C 1
ATOM 593 O O . GLY A 1 78 ? -2.715 -6.277 3.644 1.00 89.56 78 GLY A O 1
ATOM 594 N N . ALA A 1 79 ? -4.656 -7.156 4.351 1.00 87.69 79 ALA A N 1
ATOM 595 C CA . ALA A 1 79 ? -4.828 -8.045 3.202 1.00 87.69 79 ALA A CA 1
ATOM 596 C C . ALA A 1 79 ? -4.974 -7.258 1.887 1.00 87.69 79 ALA A C 1
ATOM 598 O O . ALA A 1 79 ? -4.296 -7.561 0.907 1.00 87.69 79 ALA A O 1
ATOM 599 N N . ALA A 1 80 ? -5.794 -6.206 1.904 1.00 82.88 80 ALA A N 1
ATOM 600 C CA . ALA A 1 80 ? -5.970 -5.265 0.804 1.00 82.88 80 ALA A CA 1
ATOM 601 C C . ALA A 1 80 ? -4.644 -4.616 0.363 1.00 82.88 80 ALA A C 1
ATOM 603 O O . ALA A 1 80 ? -4.309 -4.582 -0.822 1.00 82.88 80 ALA A O 1
ATOM 604 N N . TYR A 1 81 ? -3.860 -4.120 1.323 1.00 86.94 81 TYR A N 1
ATOM 605 C CA . TYR A 1 81 ? -2.552 -3.534 1.045 1.00 86.94 81 TYR A CA 1
ATOM 606 C C . TYR A 1 81 ? -1.591 -4.549 0.419 1.00 86.94 81 TYR A C 1
ATOM 608 O O . TYR A 1 81 ? -0.959 -4.241 -0.588 1.00 86.94 81 TYR A O 1
ATOM 616 N N . ASN A 1 82 ? -1.504 -5.758 0.980 1.00 90.06 82 ASN A N 1
ATOM 617 C CA . ASN A 1 82 ? -0.605 -6.794 0.472 1.00 90.06 82 ASN A CA 1
ATOM 618 C C . ASN A 1 82 ? -0.960 -7.205 -0.959 1.00 90.06 82 ASN A C 1
ATOM 620 O O . ASN A 1 82 ? -0.071 -7.317 -1.794 1.00 90.06 82 ASN A O 1
ATOM 624 N N . GLN A 1 83 ? -2.252 -7.337 -1.273 1.00 86.44 83 GLN A N 1
ATOM 625 C CA . GLN A 1 83 ? -2.690 -7.641 -2.634 1.00 86.44 83 GLN A CA 1
ATOM 626 C C . GLN A 1 83 ? -2.241 -6.565 -3.636 1.00 86.44 83 GLN A C 1
ATOM 628 O O . GLN A 1 83 ? -1.773 -6.896 -4.723 1.00 86.44 83 GLN A O 1
ATOM 633 N N . LEU A 1 84 ? -2.348 -5.280 -3.273 1.00 83.56 84 LEU A N 1
ATOM 634 C CA . LEU A 1 84 ? -1.819 -4.197 -4.107 1.00 83.56 84 LEU A CA 1
ATOM 635 C C . LEU A 1 84 ? -0.298 -4.281 -4.238 1.00 83.56 84 LEU A C 1
ATOM 637 O O . LEU A 1 84 ? 0.234 -4.112 -5.333 1.00 83.56 84 LEU A O 1
ATOM 641 N N . ALA A 1 85 ? 0.389 -4.484 -3.114 1.00 90.00 85 ALA A N 1
ATOM 642 C CA . ALA A 1 85 ? 1.840 -4.536 -3.061 1.00 90.00 85 ALA A CA 1
ATOM 643 C C . ALA A 1 85 ? 2.375 -5.619 -4.001 1.00 90.00 85 ALA A C 1
ATOM 645 O O . ALA A 1 85 ? 3.244 -5.325 -4.811 1.00 90.00 85 ALA A O 1
ATOM 646 N N . ASP A 1 86 ? 1.794 -6.819 -3.977 1.00 90.75 86 ASP A N 1
ATOM 647 C CA . ASP A 1 86 ? 2.195 -7.927 -4.848 1.00 90.75 86 ASP A CA 1
ATOM 648 C C . ASP A 1 86 ? 2.026 -7.585 -6.340 1.00 90.75 86 ASP A C 1
ATOM 650 O O . ASP A 1 86 ? 2.904 -7.884 -7.153 1.00 90.75 86 ASP A O 1
ATOM 654 N N . ILE A 1 87 ? 0.930 -6.907 -6.704 1.00 87.38 87 ILE A N 1
ATOM 655 C CA . ILE A 1 87 ? 0.678 -6.459 -8.084 1.00 87.38 87 ILE A CA 1
ATOM 656 C C . ILE A 1 87 ? 1.726 -5.434 -8.528 1.00 87.38 87 ILE A C 1
ATOM 658 O O . ILE A 1 87 ? 2.287 -5.560 -9.618 1.00 87.38 87 ILE A O 1
ATOM 662 N N . LEU A 1 88 ? 1.988 -4.420 -7.699 1.00 88.62 88 LEU A N 1
ATOM 663 C CA . LEU A 1 88 ? 2.942 -3.361 -8.024 1.00 88.62 88 LEU A CA 1
ATOM 664 C C . LEU A 1 88 ? 4.374 -3.895 -8.080 1.00 88.62 88 LEU A C 1
ATOM 666 O O . LEU A 1 88 ? 5.071 -3.624 -9.052 1.00 88.62 88 LEU A O 1
ATOM 670 N N . ILE A 1 89 ? 4.779 -4.718 -7.110 1.00 93.00 89 ILE A N 1
ATOM 671 C CA . ILE A 1 89 ? 6.096 -5.366 -7.074 1.00 93.00 89 ILE A CA 1
ATOM 672 C C . ILE A 1 89 ? 6.331 -6.181 -8.347 1.00 93.00 89 ILE A C 1
ATOM 674 O O . ILE A 1 89 ? 7.385 -6.053 -8.967 1.00 93.00 89 ILE A O 1
ATOM 678 N N . GLY A 1 90 ? 5.355 -6.997 -8.759 1.00 90.81 90 GLY A N 1
ATOM 679 C CA . GLY A 1 90 ? 5.473 -7.801 -9.975 1.00 90.81 90 GLY A CA 1
ATOM 680 C C . GLY A 1 90 ? 5.608 -6.947 -11.237 1.00 90.81 90 GLY A C 1
ATOM 681 O O . GLY A 1 90 ? 6.431 -7.245 -12.101 1.00 90.81 90 GLY A O 1
ATOM 682 N N . ALA A 1 91 ? 4.836 -5.863 -11.335 1.00 89.12 91 ALA A N 1
ATOM 683 C CA . ALA A 1 91 ? 4.886 -4.965 -12.484 1.00 89.12 91 ALA A CA 1
ATOM 684 C C . ALA A 1 91 ? 6.167 -4.110 -12.527 1.00 89.12 91 ALA A C 1
ATOM 686 O O . ALA A 1 91 ? 6.696 -3.853 -13.604 1.00 89.12 91 ALA A O 1
ATOM 687 N N . GLU A 1 92 ? 6.681 -3.685 -11.373 1.00 91.44 92 GLU A N 1
ATOM 688 C CA . GLU A 1 92 ? 7.932 -2.927 -11.250 1.00 91.44 92 GLU A CA 1
ATOM 689 C C . GLU A 1 92 ? 9.149 -3.796 -11.565 1.00 91.44 92 GLU A C 1
ATOM 691 O O . GLU A 1 92 ? 10.039 -3.353 -12.288 1.00 91.44 92 GLU A O 1
ATOM 696 N N . ALA A 1 93 ? 9.167 -5.046 -11.087 1.00 91.19 93 ALA A N 1
ATOM 697 C CA . ALA A 1 93 ? 10.226 -6.007 -11.387 1.00 91.19 93 ALA A CA 1
ATOM 698 C C . ALA A 1 93 ? 10.385 -6.232 -12.898 1.00 91.19 93 ALA A C 1
ATOM 700 O O . ALA A 1 93 ? 11.503 -6.206 -13.401 1.00 91.19 93 ALA A O 1
ATOM 701 N N . ALA A 1 94 ? 9.273 -6.343 -13.632 1.00 87.75 94 ALA A N 1
ATOM 702 C CA . ALA A 1 94 ? 9.302 -6.499 -15.086 1.00 87.75 94 ALA A CA 1
ATOM 703 C C . ALA A 1 94 ? 9.977 -5.323 -15.821 1.00 87.75 94 ALA A C 1
ATOM 705 O O . ALA A 1 94 ? 10.499 -5.525 -16.910 1.00 87.75 94 ALA A O 1
ATOM 706 N N . ILE A 1 95 ? 9.970 -4.118 -15.239 1.00 86.44 95 ILE A N 1
ATOM 707 C CA . ILE A 1 95 ? 10.621 -2.927 -15.809 1.00 86.44 95 ILE A CA 1
ATOM 708 C C . ILE A 1 95 ? 12.082 -2.824 -15.358 1.00 86.44 95 ILE A C 1
ATOM 710 O O . ILE A 1 95 ? 12.916 -2.326 -16.102 1.00 86.44 95 ILE A O 1
ATOM 714 N N . TYR A 1 96 ? 12.414 -3.270 -14.144 1.00 82.06 96 TYR A N 1
ATOM 715 C CA . TYR A 1 96 ? 13.808 -3.315 -13.688 1.00 82.06 96 TYR A CA 1
ATOM 716 C C . TYR A 1 96 ? 14.651 -4.364 -14.427 1.00 82.06 96 TYR A C 1
ATOM 718 O O . TYR A 1 96 ? 15.869 -4.204 -14.501 1.00 82.06 96 TYR A O 1
ATOM 726 N N . ASP A 1 97 ? 14.011 -5.417 -14.939 1.00 78.12 97 ASP A N 1
ATOM 727 C CA . ASP A 1 97 ? 14.649 -6.489 -15.707 1.00 78.12 97 ASP A CA 1
ATOM 728 C C . ASP A 1 97 ? 14.795 -6.168 -17.219 1.00 78.12 97 ASP A C 1
ATOM 730 O O . ASP A 1 97 ? 15.392 -6.968 -17.946 1.00 78.12 97 ASP A O 1
ATOM 734 N N . GLU A 1 98 ? 14.278 -5.022 -17.693 1.00 65.50 98 GLU A N 1
ATOM 735 C CA . GLU A 1 98 ? 14.511 -4.459 -19.044 1.00 65.50 98 GLU A CA 1
ATOM 736 C C . GLU A 1 98 ? 15.795 -3.612 -19.120 1.00 65.50 98 GLU A C 1
ATOM 738 O O . GLU A 1 98 ? 16.540 -3.778 -20.119 1.00 65.50 98 GLU A O 1
#

Mean predicted aligned error: 8.59 Å

Nearest PDB structures (foldseek):
  7dih-assembly2_B  TM=8.690E-01  e=5.044E-05  Aquifex aeolicus VF5

Secondary structure (DSSP, 8-state):
--SSTHHHHHHHHHHHHHHHTGGGGGG-HHHHHHHHHHHHHTT--TTHHHHHHHHHHHHHHHHH-TTTS-HHHHHHHHHHHHHHHHHHHHHHHHHHT-